Protein AF-A0A6I2FMB5-F1 (afdb_monomer_lite)

Secondary structure (DSSP, 8-state):
--------------------PPPPPPPPPPPSEEEETTS---SS--HHHHHHHHHHHHT-SS-EEHHHHHHHTT--S---EEEEE-TT--HHHHHHHHTPPTTEEEETPPPP--SSS--SEEEEEEEETTEEEEEEEEETTB--EEPPTT--B-TT-EEEEETTEEE--

Radius of gyration: 27.5 Å; chains: 1; bounding box: 62×71×81 Å

Structure (mmCIF, N/CA/C/O backbone):
data_AF-A0A6I2FMB5-F1
#
_entry.id   AF-A0A6I2FMB5-F1
#
loop_
_atom_site.group_PDB
_atom_site.id
_atom_site.type_symbol
_atom_site.label_atom_id
_atom_site.label_alt_id
_atom_site.label_comp_id
_atom_site.label_asym_id
_atom_site.label_entity_id
_atom_site.label_seq_id
_atom_site.pdbx_PDB_ins_code
_atom_site.Cartn_x
_atom_site.Cartn_y
_atom_site.Cartn_z
_atom_site.occupancy
_atom_site.B_iso_or_equiv
_atom_site.auth_seq_id
_atom_site.auth_comp_id
_atom_site.auth_asym_id
_atom_site.auth_atom_id
_atom_site.pdbx_PDB_model_num
ATOM 1 N N . MET A 1 1 ? -50.000 52.028 59.733 1.00 45.16 1 MET A N 1
ATOM 2 C CA . MET A 1 1 ? -49.261 52.696 58.639 1.00 45.16 1 MET A CA 1
ATOM 3 C C . MET A 1 1 ? -47.877 53.056 59.161 1.00 45.16 1 MET A C 1
ATOM 5 O O . MET A 1 1 ? -47.802 53.784 60.141 1.00 45.16 1 MET A O 1
ATOM 9 N N . LYS A 1 2 ? -46.806 52.476 58.605 1.00 34.81 2 LYS A N 1
ATOM 10 C CA . LYS A 1 2 ? -45.407 52.771 58.970 1.00 34.81 2 LYS A CA 1
ATOM 11 C C . LYS A 1 2 ? -44.601 53.045 57.688 1.00 34.81 2 LYS A C 1
ATOM 13 O O . LYS A 1 2 ? -44.862 52.363 56.698 1.00 34.81 2 LYS A O 1
ATOM 18 N N . PRO A 1 3 ? -43.708 54.052 57.689 1.00 41.69 3 PRO A N 1
ATOM 19 C CA . PRO A 1 3 ? -43.112 54.615 56.482 1.00 41.69 3 PRO A CA 1
ATOM 20 C C . PRO A 1 3 ? -41.902 53.824 55.971 1.00 41.69 3 PRO A C 1
ATOM 22 O O . PRO A 1 3 ? -41.209 53.149 56.730 1.00 41.69 3 PRO A O 1
ATOM 25 N N . ALA A 1 4 ? -41.690 53.944 54.661 1.00 43.22 4 ALA A N 1
ATOM 26 C CA . ALA A 1 4 ? -40.618 53.344 53.884 1.00 43.22 4 ALA A CA 1
ATOM 27 C C . ALA A 1 4 ? -39.272 54.053 54.102 1.00 43.22 4 ALA A C 1
ATOM 29 O O . ALA A 1 4 ? -39.209 55.281 54.137 1.00 43.22 4 ALA A O 1
ATOM 30 N N . THR A 1 5 ? -38.197 53.267 54.145 1.00 44.81 5 THR A N 1
ATOM 31 C CA . THR A 1 5 ? -36.813 53.749 54.083 1.00 44.81 5 THR A CA 1
ATOM 32 C C . THR A 1 5 ? -36.194 53.217 52.794 1.00 44.81 5 THR A C 1
ATOM 34 O O . THR A 1 5 ? -36.064 52.007 52.623 1.00 44.81 5 THR A O 1
ATOM 37 N N . ILE A 1 6 ? -35.849 54.117 51.871 1.00 49.00 6 ILE A N 1
ATOM 38 C CA . ILE A 1 6 ? -35.161 53.804 50.613 1.00 49.00 6 ILE A CA 1
ATOM 39 C C . ILE A 1 6 ? -33.655 53.890 50.872 1.00 49.00 6 ILE A C 1
ATOM 41 O O . ILE A 1 6 ? -33.157 54.943 51.263 1.00 49.00 6 ILE A O 1
ATOM 45 N N . VAL A 1 7 ? -32.933 52.792 50.643 1.00 46.22 7 VAL A N 1
ATOM 46 C CA . VAL A 1 7 ? -31.464 52.760 50.645 1.00 46.22 7 VAL A CA 1
ATOM 47 C C . VAL A 1 7 ? -30.991 52.725 49.195 1.00 46.22 7 VAL A C 1
ATOM 49 O O . VAL A 1 7 ? -31.262 51.774 48.466 1.00 46.22 7 VAL A O 1
ATOM 52 N N . VAL A 1 8 ? -30.298 53.784 48.775 1.00 48.97 8 VAL A N 1
ATOM 53 C CA . VAL A 1 8 ? -29.629 53.885 47.473 1.00 48.97 8 VAL A CA 1
ATOM 54 C C . VAL A 1 8 ? -28.292 53.149 47.572 1.00 48.97 8 VAL A C 1
ATOM 56 O O . VAL A 1 8 ? -27.368 53.616 48.233 1.00 48.97 8 VAL A O 1
ATOM 59 N N . GLY A 1 9 ? -28.203 51.973 46.948 1.00 41.69 9 GLY A N 1
ATOM 60 C CA . GLY A 1 9 ? -26.968 51.196 46.836 1.00 41.69 9 GLY A CA 1
ATOM 61 C C . GLY A 1 9 ? -26.188 51.576 45.579 1.00 41.69 9 GLY A C 1
ATOM 62 O O . GLY A 1 9 ? -26.676 51.395 44.466 1.00 41.69 9 GLY A O 1
ATOM 63 N N . ILE A 1 10 ? -24.977 52.101 45.762 1.00 50.38 10 ILE A N 1
ATOM 64 C CA . ILE A 1 10 ? -24.010 52.405 44.700 1.00 50.38 10 ILE A CA 1
ATOM 65 C C . ILE A 1 10 ? -23.503 51.085 44.097 1.00 50.38 10 ILE A C 1
ATOM 67 O O . ILE A 1 10 ? -22.912 50.265 44.799 1.00 50.38 10 ILE A O 1
ATOM 71 N N . LEU A 1 11 ? -23.731 50.883 42.796 1.00 44.06 11 LEU A N 1
ATOM 72 C CA . LEU A 1 11 ? -23.233 49.733 42.039 1.00 44.06 11 LEU A CA 1
ATOM 73 C C . LEU A 1 11 ? -21.785 49.996 41.594 1.00 44.06 11 LEU A C 1
ATOM 75 O O . LEU A 1 11 ? -21.533 50.821 40.719 1.00 44.06 11 LEU A O 1
ATOM 79 N N . ILE A 1 12 ? -20.831 49.290 42.200 1.00 52.62 12 ILE A N 1
ATOM 80 C CA . ILE A 1 12 ? -19.435 49.237 41.752 1.00 52.62 12 ILE A CA 1
ATOM 81 C C . ILE A 1 12 ? -19.339 48.107 40.722 1.00 52.62 12 ILE A C 1
ATOM 83 O O . ILE A 1 12 ? -19.560 46.946 41.059 1.00 52.62 12 ILE A O 1
ATOM 87 N N . VAL A 1 13 ? -19.036 48.439 39.465 1.00 52.31 13 VAL A N 1
ATOM 88 C CA . VAL A 1 13 ? -18.818 47.459 38.388 1.00 52.31 13 VAL A CA 1
ATOM 89 C C . VAL A 1 13 ? -17.355 47.000 38.436 1.00 52.31 13 VAL A C 1
ATOM 91 O O . VAL A 1 13 ? -16.470 47.820 38.187 1.00 52.31 13 VAL A O 1
ATOM 94 N N . PRO A 1 14 ? -17.049 45.726 38.744 1.00 53.34 14 PRO A N 1
ATOM 95 C CA . PRO A 1 14 ? -15.689 45.227 38.624 1.00 53.34 14 PRO A CA 1
ATOM 96 C C . PRO A 1 14 ? -15.342 45.047 37.141 1.00 53.34 14 PRO A C 1
ATOM 98 O O . PRO A 1 14 ? -16.016 44.325 36.406 1.00 53.34 14 PRO A O 1
ATOM 101 N N . LEU A 1 15 ? -14.266 45.708 36.709 1.00 50.62 15 LEU A N 1
ATOM 102 C CA . LEU A 1 15 ? -13.576 45.433 35.452 1.00 50.62 15 LEU A CA 1
ATOM 103 C C . LEU A 1 15 ? -13.091 43.978 35.482 1.00 50.62 15 LEU A C 1
ATOM 105 O O . LEU A 1 15 ? -12.083 43.660 36.111 1.00 50.62 15 LEU A O 1
ATOM 109 N N . LEU A 1 16 ? -13.824 43.084 34.819 1.00 53.47 16 LEU A N 1
ATOM 110 C CA . LEU A 1 16 ? -13.357 41.733 34.542 1.00 53.47 16 LEU A CA 1
ATOM 111 C C . LEU A 1 16 ? -12.171 41.843 33.579 1.00 53.47 16 LEU A C 1
ATOM 113 O O . LEU A 1 16 ? -12.339 42.067 32.381 1.00 53.47 16 LEU A O 1
ATOM 117 N N . ALA A 1 17 ? -10.964 41.708 34.128 1.00 52.97 17 ALA A N 1
ATOM 118 C CA . ALA A 1 17 ? -9.759 41.446 33.363 1.00 52.97 17 ALA A CA 1
ATOM 119 C C . ALA A 1 17 ? -9.993 40.171 32.539 1.00 52.97 17 ALA A C 1
ATOM 121 O O . ALA A 1 17 ? -10.032 39.061 33.071 1.00 52.97 17 ALA A O 1
ATOM 122 N N . GLY A 1 18 ? -10.217 40.343 31.237 1.00 43.38 18 GLY A N 1
ATOM 123 C CA . GLY A 1 18 ? -10.363 39.249 30.290 1.00 43.38 18 GLY A CA 1
ATOM 124 C C . GLY A 1 18 ? -9.030 38.534 30.121 1.00 43.38 18 GLY A C 1
ATOM 125 O O . GLY A 1 18 ? -8.252 38.864 29.229 1.00 43.38 18 GLY A O 1
ATOM 126 N N . CYS A 1 19 ? -8.760 37.545 30.971 1.00 55.69 19 CYS A N 1
ATOM 127 C CA . CYS A 1 19 ? -7.780 36.515 30.666 1.00 55.69 19 CYS A CA 1
ATOM 128 C C . CYS A 1 19 ? -8.262 35.803 29.401 1.00 55.69 19 CYS A C 1
ATOM 130 O O . CYS A 1 19 ? -9.198 35.006 29.450 1.00 55.69 19 CYS A O 1
ATOM 132 N N . ALA A 1 20 ? -7.644 36.116 28.262 1.00 56.56 20 ALA A N 1
ATOM 133 C CA . ALA A 1 20 ? -7.806 35.350 27.040 1.00 56.56 20 ALA A CA 1
ATOM 134 C C . ALA A 1 20 ? -7.376 33.907 27.337 1.00 56.56 20 ALA A C 1
ATOM 136 O O . ALA A 1 20 ? -6.185 33.597 27.424 1.00 56.56 20 ALA A O 1
ATOM 137 N N . ALA A 1 21 ? -8.358 33.037 27.573 1.00 58.28 21 ALA A N 1
ATOM 138 C CA . ALA A 1 21 ? -8.130 31.614 27.711 1.00 58.28 21 ALA A CA 1
ATOM 139 C C . ALA A 1 21 ? -7.447 31.144 26.426 1.00 58.28 21 ALA A C 1
ATOM 141 O O . ALA A 1 21 ? -7.980 31.313 25.327 1.00 58.28 21 ALA A O 1
ATOM 142 N N . LYS A 1 22 ? -6.236 30.595 26.560 1.00 60.22 22 LYS A N 1
ATOM 143 C CA . LYS A 1 22 ? -5.572 29.927 25.441 1.00 60.22 22 LYS A CA 1
ATOM 144 C C . LYS A 1 22 ? -6.549 28.872 24.909 1.00 60.22 22 LYS A C 1
ATOM 146 O O . LYS A 1 22 ? -7.112 28.147 25.734 1.00 60.22 22 LYS A O 1
ATOM 151 N N . PRO A 1 23 ? -6.773 28.787 23.587 1.00 58.88 23 PRO A N 1
ATOM 152 C CA . PRO A 1 23 ? -7.668 27.784 23.036 1.00 58.88 23 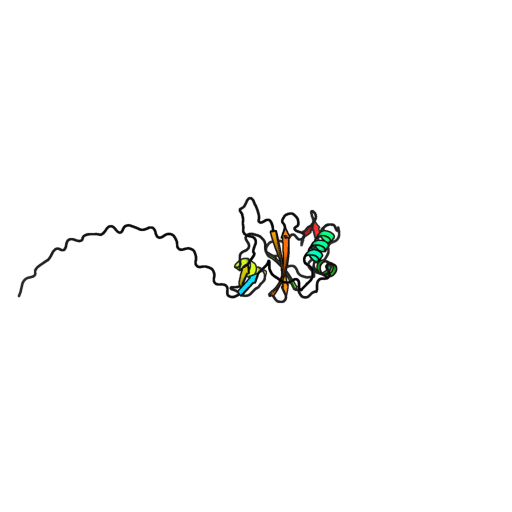PRO A CA 1
ATOM 153 C C . PRO A 1 23 ? -7.226 26.412 23.545 1.00 58.88 23 PRO A C 1
ATOM 155 O O . PRO A 1 23 ? -6.046 26.055 23.457 1.00 58.88 23 PRO A O 1
ATOM 158 N N . ALA A 1 24 ? -8.166 25.689 24.155 1.00 59.62 24 ALA A N 1
ATOM 159 C CA . ALA A 1 24 ? -7.922 24.337 24.622 1.00 59.62 24 ALA A CA 1
ATOM 160 C C . ALA A 1 24 ? -7.414 23.511 23.436 1.00 59.62 24 ALA A C 1
ATOM 162 O O . ALA A 1 24 ? -7.985 23.570 22.343 1.00 59.62 24 ALA A O 1
ATOM 163 N N . LYS A 1 25 ? -6.322 22.763 23.640 1.00 52.69 25 LYS A N 1
ATOM 164 C CA . LYS A 1 25 ? -5.887 21.781 22.644 1.00 52.69 25 LYS A CA 1
ATOM 165 C C . LYS A 1 25 ? -7.078 20.861 22.350 1.00 52.69 25 LYS A C 1
ATOM 167 O O . LYS A 1 25 ? -7.719 20.428 23.311 1.00 52.69 25 LYS A O 1
ATOM 172 N N . PRO A 1 26 ? -7.375 20.568 21.071 1.00 58.25 26 PRO A N 1
ATOM 173 C CA . PRO A 1 26 ? -8.401 19.596 20.728 1.00 58.25 26 PRO A CA 1
ATOM 174 C C . PRO A 1 26 ? -8.160 18.313 21.521 1.00 58.25 26 PRO A C 1
ATOM 176 O O . PRO A 1 26 ? -7.014 17.862 21.624 1.00 58.25 26 PRO A O 1
ATOM 179 N N . ALA A 1 27 ? -9.218 17.765 22.119 1.00 60.53 27 ALA A N 1
ATOM 180 C CA . ALA A 1 27 ? -9.129 16.490 22.814 1.00 60.53 27 ALA A CA 1
ATOM 181 C C . ALA A 1 27 ? -8.534 15.443 21.860 1.00 60.53 27 ALA A C 1
ATOM 183 O O . ALA A 1 27 ? -8.905 15.384 20.686 1.00 60.53 27 ALA A O 1
ATOM 184 N N . ALA A 1 28 ? -7.580 14.652 22.355 1.00 64.94 28 ALA A N 1
ATOM 185 C CA . ALA A 1 28 ? -6.992 13.576 21.572 1.00 64.94 28 ALA A CA 1
ATOM 186 C C . ALA A 1 28 ? -8.106 12.622 21.115 1.00 64.94 28 ALA A C 1
ATOM 188 O O . ALA A 1 28 ? -8.945 12.220 21.924 1.00 64.94 28 ALA A O 1
ATOM 189 N N . LYS A 1 29 ? -8.123 12.278 19.822 1.00 72.75 29 LYS A N 1
ATOM 190 C CA . LYS A 1 29 ? -9.083 11.319 19.265 1.00 72.75 29 LYS A CA 1
ATOM 191 C C . LYS A 1 29 ? -8.942 9.994 20.017 1.00 72.75 29 LYS A C 1
ATOM 193 O O . LYS A 1 29 ? -7.849 9.435 20.082 1.00 72.75 29 LYS A O 1
ATOM 198 N N . THR A 1 30 ? -10.033 9.511 20.603 1.00 84.19 30 THR A N 1
ATOM 199 C CA . THR A 1 30 ? -10.064 8.192 21.241 1.00 84.19 30 THR A CA 1
ATOM 200 C C . THR A 1 30 ? -10.254 7.132 20.163 1.00 84.19 30 THR A C 1
ATOM 202 O O . THR A 1 30 ? -11.261 7.136 19.458 1.00 84.19 30 THR A O 1
ATOM 205 N N . CYS A 1 31 ? -9.268 6.252 20.028 1.00 91.06 31 CYS A N 1
ATOM 206 C CA . CYS A 1 31 ? -9.274 5.147 19.078 1.00 91.06 31 CYS A CA 1
ATOM 207 C C . CYS A 1 31 ? -9.976 3.936 19.703 1.00 91.06 31 CYS A C 1
ATOM 209 O O . CYS A 1 31 ? -9.693 3.596 20.851 1.00 91.06 31 CYS A O 1
ATOM 211 N N . GLN A 1 32 ? -10.879 3.290 18.965 1.00 91.69 32 GLN A N 1
ATOM 212 C CA . GLN A 1 32 ? -11.466 2.005 19.374 1.00 91.69 32 GLN A CA 1
ATOM 213 C C . GLN A 1 32 ? -10.519 0.838 19.064 1.00 91.69 32 GLN A C 1
ATOM 215 O O . GLN A 1 32 ? -10.504 -0.161 19.778 1.00 91.69 32 GLN A O 1
ATOM 220 N N . SER A 1 33 ? -9.711 0.995 18.018 1.00 92.44 33 SER A N 1
ATOM 221 C CA . SER A 1 33 ? -8.673 0.068 17.573 1.00 92.44 33 SER A CA 1
ATOM 222 C C . SER A 1 33 ? -7.535 0.848 16.909 1.00 92.44 33 SER A C 1
ATOM 224 O O . SER A 1 33 ? -7.703 2.009 16.517 1.00 92.44 33 SER A O 1
ATOM 226 N N . GLU A 1 34 ? -6.369 0.218 16.780 1.00 93.88 34 GLU A N 1
ATOM 227 C CA . GLU A 1 34 ? -5.200 0.812 16.132 1.00 93.88 34 GLU A CA 1
ATOM 228 C C . GLU A 1 34 ? -4.588 -0.149 15.108 1.00 93.88 34 GLU A C 1
ATOM 230 O O . GLU A 1 34 ? -4.519 -1.350 15.349 1.00 93.88 34 GLU A O 1
ATOM 235 N N . ILE A 1 35 ? -4.126 0.403 13.987 1.00 93.25 35 ILE A N 1
ATOM 236 C CA . ILE A 1 35 ? -3.338 -0.277 12.951 1.00 93.25 35 ILE A CA 1
ATOM 237 C C . ILE A 1 35 ? -1.966 0.397 12.901 1.00 93.25 35 ILE A C 1
ATOM 239 O O . ILE A 1 35 ? -1.902 1.626 12.821 1.00 93.25 35 ILE A O 1
ATOM 243 N N . HIS A 1 36 ? -0.873 -0.371 12.929 1.00 92.50 36 HIS A N 1
ATOM 244 C CA . HIS A 1 36 ? 0.496 0.160 12.983 1.00 92.50 36 HIS A CA 1
ATOM 245 C C . HIS A 1 36 ? 1.282 -0.174 11.708 1.00 92.50 36 HIS A C 1
ATOM 247 O O . HIS A 1 36 ? 1.894 -1.226 11.594 1.00 92.50 36 HIS A O 1
ATOM 253 N N . LEU A 1 37 ? 1.354 0.762 10.757 1.00 90.88 37 LEU A N 1
ATOM 254 C CA . LEU A 1 37 ? 1.912 0.517 9.411 1.00 90.88 37 LEU A CA 1
ATOM 255 C C . LEU A 1 37 ? 3.418 0.201 9.353 1.00 90.88 37 LEU A C 1
ATOM 257 O O . LEU A 1 37 ? 3.923 -0.230 8.326 1.00 90.88 37 LEU A O 1
ATOM 261 N N . SER A 1 38 ? 4.181 0.449 10.415 1.00 75.75 38 SER A N 1
ATOM 262 C CA . SER A 1 38 ? 5.640 0.259 10.405 1.00 75.75 38 SER A CA 1
ATOM 263 C C . SER A 1 38 ? 6.118 -0.926 11.243 1.00 75.75 38 SER A C 1
ATOM 265 O O . SER A 1 38 ? 7.320 -1.030 11.482 1.00 75.75 38 SER A O 1
ATOM 267 N N . GLN A 1 39 ? 5.207 -1.752 11.765 1.00 67.31 39 GLN A N 1
ATOM 268 C CA . GLN A 1 39 ? 5.534 -2.778 12.765 1.00 67.31 39 GLN A CA 1
ATOM 269 C C . GLN A 1 39 ? 5.016 -4.181 12.436 1.00 67.31 39 GLN A C 1
ATOM 271 O O . GLN A 1 39 ? 5.242 -5.095 13.227 1.00 67.31 39 GLN A O 1
ATOM 276 N N . GLU A 1 40 ? 4.348 -4.367 11.300 1.00 66.81 40 GLU A N 1
ATOM 277 C CA . GLU A 1 40 ? 3.683 -5.638 11.025 1.00 66.81 40 GLU A CA 1
ATOM 278 C C . GLU A 1 40 ? 4.662 -6.723 10.537 1.00 66.81 40 GLU A C 1
ATOM 280 O O . GLU A 1 40 ? 5.639 -6.418 9.841 1.00 66.81 40 GLU A O 1
ATOM 285 N N . PRO A 1 41 ? 4.412 -7.996 10.894 1.00 84.44 41 PRO A N 1
ATOM 286 C CA . PRO A 1 41 ? 5.092 -9.140 10.298 1.00 84.44 41 PRO A CA 1
ATOM 287 C C . PRO A 1 41 ? 4.899 -9.178 8.771 1.00 84.44 41 PRO A C 1
ATOM 289 O O . PRO A 1 41 ? 4.065 -8.469 8.210 1.00 84.44 41 PRO A O 1
ATOM 292 N N . GLU A 1 42 ? 5.656 -10.047 8.097 1.00 95.25 42 GLU A N 1
ATOM 293 C CA . GLU A 1 42 ? 5.550 -10.283 6.650 1.00 95.25 42 GLU A CA 1
ATOM 294 C C . GLU A 1 42 ? 4.827 -11.615 6.333 1.00 95.25 42 GLU A C 1
ATOM 296 O O . GLU A 1 42 ? 5.456 -12.529 5.794 1.00 95.25 42 GLU A O 1
ATOM 301 N N . PRO A 1 43 ? 3.545 -11.804 6.721 1.00 96.19 43 PRO A N 1
ATOM 302 C CA . PRO A 1 43 ? 2.850 -13.085 6.576 1.00 96.19 43 PRO A CA 1
ATOM 303 C C . PRO A 1 43 ? 2.507 -13.436 5.125 1.00 96.19 43 PRO A C 1
ATOM 305 O O . PRO A 1 43 ? 2.373 -14.619 4.822 1.00 96.19 43 PRO A O 1
ATOM 308 N N . LEU A 1 44 ? 2.364 -12.442 4.242 1.00 97.69 44 LEU A N 1
ATOM 309 C CA . LEU A 1 44 ? 2.115 -12.690 2.824 1.00 97.69 44 LEU A CA 1
ATOM 310 C C . LEU A 1 44 ? 3.408 -13.091 2.125 1.00 97.69 44 LEU A C 1
ATOM 312 O O . LEU A 1 44 ? 3.397 -13.958 1.268 1.00 97.69 44 LEU A O 1
ATOM 316 N N . GLY A 1 45 ? 4.534 -12.502 2.513 1.00 97.81 45 GLY A N 1
ATOM 317 C CA . GLY A 1 45 ? 5.840 -12.770 1.928 1.00 97.81 45 GLY A CA 1
ATOM 318 C C . GLY A 1 45 ? 6.751 -11.556 2.043 1.00 97.81 45 GLY A C 1
ATOM 319 O O . GLY A 1 45 ? 6.359 -10.503 2.546 1.00 97.81 45 GLY A O 1
ATOM 320 N N . SER A 1 46 ? 7.990 -11.676 1.567 1.00 97.31 46 SER A N 1
ATOM 321 C CA . SER A 1 46 ? 8.975 -10.608 1.759 1.00 97.31 46 SER A CA 1
ATOM 322 C C . SER A 1 46 ? 8.588 -9.324 1.024 1.00 97.31 46 SER A C 1
ATOM 324 O O . SER A 1 46 ? 8.441 -9.324 -0.201 1.00 97.31 46 SER A O 1
ATOM 326 N N . SER A 1 47 ? 8.532 -8.198 1.740 1.00 95.75 47 SER A N 1
ATOM 327 C CA . SER A 1 47 ? 8.296 -6.877 1.141 1.00 95.75 47 SER A CA 1
ATOM 328 C C . SER A 1 47 ? 9.394 -6.511 0.145 1.00 95.75 47 SER A C 1
ATOM 330 O O . SER A 1 47 ? 9.135 -5.889 -0.879 1.00 95.75 47 SER A O 1
ATOM 332 N N . LYS A 1 48 ? 10.636 -6.941 0.409 1.00 95.38 48 LYS A N 1
ATOM 333 C CA . LYS A 1 48 ? 11.767 -6.730 -0.501 1.00 95.38 48 LYS A CA 1
ATOM 334 C C . LYS A 1 48 ? 11.586 -7.488 -1.818 1.00 95.38 48 LYS A C 1
ATOM 336 O O . LYS A 1 48 ? 11.908 -6.940 -2.873 1.00 95.38 48 LYS A O 1
ATOM 341 N N . ALA A 1 49 ? 11.100 -8.729 -1.755 1.00 97.31 49 ALA A N 1
ATOM 342 C CA . ALA A 1 49 ? 10.818 -9.518 -2.951 1.00 97.31 49 ALA A CA 1
ATOM 343 C C . ALA A 1 49 ? 9.708 -8.858 -3.776 1.00 97.31 49 ALA A C 1
ATOM 345 O O . ALA A 1 49 ? 9.897 -8.644 -4.969 1.00 97.31 49 ALA A O 1
ATOM 346 N N . LEU A 1 50 ? 8.628 -8.406 -3.127 1.00 97.38 50 LEU A N 1
ATOM 347 C CA . LEU A 1 50 ? 7.553 -7.687 -3.812 1.00 97.38 50 LEU A CA 1
ATOM 348 C C . LEU A 1 50 ? 8.054 -6.424 -4.516 1.00 97.38 50 LEU A C 1
ATOM 350 O O . LEU A 1 50 ? 7.787 -6.238 -5.698 1.00 97.38 50 LEU A O 1
ATOM 354 N N . THR A 1 51 ? 8.809 -5.568 -3.822 1.00 95.25 51 THR A N 1
ATOM 355 C CA . THR A 1 51 ? 9.378 -4.355 -4.431 1.00 95.25 51 THR A CA 1
ATOM 356 C C . THR A 1 51 ? 10.246 -4.695 -5.643 1.00 95.25 51 THR A C 1
ATOM 358 O O . THR A 1 51 ? 10.155 -4.026 -6.668 1.00 95.25 51 THR A O 1
ATOM 361 N N . THR A 1 52 ? 11.038 -5.769 -5.562 1.00 95.50 52 THR A N 1
ATOM 362 C CA . THR A 1 52 ? 11.895 -6.224 -6.670 1.00 95.50 52 THR A CA 1
ATOM 363 C C . THR A 1 52 ? 11.075 -6.640 -7.894 1.00 95.50 52 THR A C 1
ATOM 365 O O . THR A 1 52 ? 11.426 -6.281 -9.022 1.00 95.50 52 THR A O 1
ATOM 368 N N . GLU A 1 53 ? 9.976 -7.364 -7.691 1.00 96.75 53 GLU A N 1
ATOM 369 C CA . GLU A 1 53 ? 9.107 -7.800 -8.787 1.00 96.75 53 GLU A CA 1
ATOM 370 C C . GLU A 1 53 ? 8.278 -6.653 -9.367 1.00 96.75 53 GLU A C 1
ATOM 372 O O . GLU A 1 53 ? 8.169 -6.539 -10.586 1.00 96.75 53 GLU A O 1
ATOM 377 N N . LEU A 1 54 ? 7.789 -5.725 -8.537 1.00 95.31 54 LEU A N 1
ATOM 378 C CA . LEU A 1 54 ? 7.117 -4.512 -9.015 1.00 95.31 54 LEU A CA 1
ATOM 379 C C . LEU A 1 54 ? 8.048 -3.646 -9.876 1.00 95.31 54 LEU A C 1
ATOM 381 O O . LEU A 1 54 ? 7.653 -3.182 -10.945 1.00 95.31 54 LEU A O 1
ATOM 385 N N . GLU A 1 55 ? 9.300 -3.453 -9.453 1.00 93.25 55 GLU A N 1
ATOM 386 C CA . GLU A 1 55 ? 10.310 -2.750 -10.252 1.00 93.25 55 GLU A CA 1
ATOM 387 C C . GLU A 1 55 ? 10.630 -3.493 -11.559 1.00 93.25 55 GLU A C 1
ATOM 389 O O . GLU A 1 55 ? 10.856 -2.872 -12.599 1.00 93.25 55 GLU A O 1
ATOM 394 N N . THR A 1 56 ? 10.667 -4.827 -11.524 1.00 93.25 56 THR A N 1
ATOM 395 C CA . THR A 1 56 ? 10.910 -5.658 -12.711 1.00 93.25 56 THR A CA 1
ATOM 396 C C . THR A 1 56 ? 9.766 -5.543 -13.708 1.00 93.25 56 THR A C 1
ATOM 398 O O . THR A 1 56 ? 10.012 -5.267 -14.884 1.00 93.25 56 THR A O 1
ATOM 401 N N . ALA A 1 57 ? 8.528 -5.649 -13.236 1.00 93.31 57 ALA A N 1
ATOM 402 C CA . ALA A 1 57 ? 7.327 -5.419 -14.023 1.00 93.31 57 ALA A CA 1
ATOM 403 C C . ALA A 1 57 ? 7.272 -3.993 -14.598 1.00 93.31 57 ALA A C 1
ATOM 405 O O . ALA A 1 57 ? 6.968 -3.822 -15.777 1.00 93.31 57 ALA A O 1
ATOM 406 N N . GLY A 1 58 ? 7.654 -2.973 -13.821 1.00 91.19 58 GLY A N 1
ATOM 407 C CA . GLY A 1 58 ? 7.719 -1.577 -14.276 1.00 91.19 58 GLY A CA 1
ATOM 408 C C . GLY A 1 58 ? 8.743 -1.309 -15.390 1.00 91.19 58 GLY A C 1
ATOM 409 O O . GLY A 1 58 ? 8.616 -0.324 -16.118 1.00 91.19 58 GLY A O 1
ATOM 410 N N . ARG A 1 59 ? 9.743 -2.189 -15.563 1.00 90.25 59 ARG A N 1
ATOM 411 C CA . ARG A 1 59 ? 10.685 -2.183 -16.705 1.00 90.25 59 ARG A CA 1
ATOM 412 C C . ARG A 1 59 ? 10.175 -2.973 -17.916 1.00 90.25 59 ARG A C 1
ATOM 414 O O . ARG A 1 59 ? 10.787 -2.920 -18.984 1.00 90.25 59 ARG A O 1
ATOM 421 N N . GLY A 1 60 ? 9.098 -3.736 -17.747 1.00 86.75 60 GLY A N 1
ATOM 422 C CA . GLY A 1 60 ? 8.436 -4.474 -18.811 1.00 86.75 60 GLY A CA 1
ATOM 423 C C . GLY A 1 60 ? 7.695 -3.560 -19.789 1.00 86.75 60 GLY A C 1
ATOM 424 O O . GLY A 1 60 ? 7.564 -2.358 -19.586 1.00 86.75 60 GLY A O 1
ATOM 425 N N . HIS A 1 61 ? 7.203 -4.151 -20.878 1.00 83.31 61 HIS A N 1
ATOM 426 C CA . HIS A 1 61 ? 6.406 -3.445 -21.895 1.00 83.31 61 HIS A CA 1
ATOM 427 C C . HIS A 1 61 ? 4.979 -3.987 -22.012 1.00 83.31 61 HIS A C 1
ATOM 429 O O . HIS A 1 61 ? 4.192 -3.461 -22.794 1.00 83.31 61 HIS A O 1
ATOM 435 N N . GLN A 1 62 ? 4.665 -5.070 -21.301 1.00 89.81 62 GLN A N 1
ATOM 436 C CA . GLN A 1 62 ? 3.347 -5.690 -21.319 1.00 89.81 62 GLN A CA 1
ATOM 437 C C . GLN A 1 62 ? 2.624 -5.383 -20.006 1.00 89.81 62 GLN A C 1
ATOM 439 O O . GLN A 1 62 ? 3.285 -5.350 -18.965 1.00 89.81 62 GLN A O 1
ATOM 444 N N . PRO A 1 63 ? 1.301 -5.162 -20.047 1.00 93.25 63 PRO A N 1
ATOM 445 C CA . PRO A 1 63 ? 0.493 -5.105 -18.839 1.00 93.25 63 PRO A CA 1
ATOM 446 C C . PRO A 1 63 ? 0.649 -6.399 -18.029 1.00 93.25 63 PRO A C 1
ATOM 448 O O . PRO A 1 63 ? 0.683 -7.482 -18.614 1.00 93.25 63 PRO A O 1
ATOM 451 N N . VAL A 1 64 ? 0.705 -6.290 -16.704 1.00 96.06 64 VAL A N 1
ATOM 452 C CA . VAL A 1 64 ? 0.756 -7.434 -15.779 1.00 96.06 64 VAL A CA 1
ATOM 453 C C . VAL A 1 64 ? -0.274 -7.246 -14.675 1.00 96.06 64 VAL A C 1
ATOM 455 O O . VAL A 1 64 ? -0.509 -6.119 -14.249 1.00 96.06 64 VAL A O 1
ATOM 458 N N . SER A 1 65 ? -0.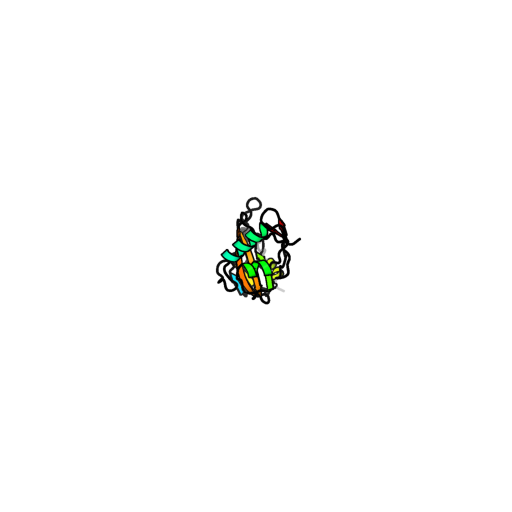922 -8.307 -14.215 1.00 97.12 65 SER A N 1
ATOM 459 C CA . SER A 1 65 ? -1.833 -8.197 -13.073 1.00 97.12 65 SER A CA 1
ATOM 460 C C . SER A 1 65 ? -1.063 -8.059 -11.753 1.00 97.12 65 SER A C 1
ATOM 462 O O . SER A 1 65 ? 0.048 -8.570 -11.607 1.00 97.12 65 SER A O 1
ATOM 464 N N . LEU A 1 66 ? -1.641 -7.376 -10.761 1.00 97.56 66 LEU A N 1
ATOM 465 C CA . LEU A 1 66 ? -1.029 -7.268 -9.431 1.00 97.56 66 LEU A CA 1
ATOM 466 C C . LEU A 1 66 ? -0.823 -8.655 -8.797 1.00 97.56 66 LEU A C 1
ATOM 468 O O . LEU A 1 66 ? 0.215 -8.882 -8.180 1.00 97.56 66 LEU A O 1
ATOM 472 N N . GLY A 1 67 ? -1.763 -9.582 -9.011 1.00 98.00 67 GLY A N 1
ATOM 473 C CA . GLY A 1 67 ? -1.677 -10.970 -8.557 1.00 98.00 67 GLY A CA 1
ATOM 474 C C . GLY A 1 67 ? -0.491 -11.725 -9.165 1.00 98.00 67 GLY A C 1
ATOM 475 O O . GLY A 1 67 ? 0.240 -12.404 -8.447 1.00 98.00 67 GLY A O 1
ATOM 476 N N . GLU A 1 68 ? -0.225 -11.556 -10.467 1.00 98.06 68 GLU A N 1
ATOM 477 C CA . GLU A 1 68 ? 0.972 -12.129 -11.107 1.00 98.06 68 GLU A CA 1
ATOM 478 C C . GLU A 1 68 ? 2.263 -11.586 -10.484 1.00 98.06 68 GLU A C 1
ATOM 480 O O . GLU A 1 68 ? 3.203 -12.350 -10.261 1.00 98.06 68 GLU A O 1
ATOM 485 N N . VAL A 1 69 ? 2.310 -10.289 -10.156 1.00 97.75 69 VAL A N 1
ATOM 486 C CA . VAL A 1 69 ? 3.488 -9.685 -9.517 1.00 97.75 69 VAL A CA 1
ATOM 487 C C . VAL A 1 69 ? 3.685 -10.201 -8.091 1.00 97.75 69 VAL A C 1
ATOM 489 O O . VAL A 1 69 ? 4.805 -10.555 -7.718 1.00 97.75 69 VAL A O 1
ATOM 492 N N . THR A 1 70 ? 2.622 -10.283 -7.284 1.00 98.31 70 THR A N 1
ATOM 493 C CA . THR A 1 70 ? 2.720 -10.833 -5.923 1.00 98.31 70 THR A CA 1
ATOM 494 C C . THR A 1 70 ? 3.108 -12.310 -5.951 1.00 98.31 70 THR A C 1
ATOM 496 O O . THR A 1 70 ? 3.974 -12.731 -5.186 1.00 98.31 70 THR A O 1
ATOM 499 N N . HIS A 1 71 ? 2.558 -13.090 -6.884 1.00 98.38 71 HIS A N 1
ATOM 500 C CA . HIS A 1 71 ? 2.908 -14.499 -7.042 1.00 98.38 71 HIS A CA 1
ATOM 501 C C . HIS A 1 71 ? 4.379 -14.685 -7.441 1.00 98.38 71 HIS A C 1
ATOM 503 O O . HIS A 1 71 ? 5.082 -15.509 -6.855 1.00 98.38 71 HIS A O 1
ATOM 509 N N . ALA A 1 72 ? 4.882 -13.877 -8.383 1.00 98.25 72 ALA A N 1
ATOM 510 C CA . ALA A 1 72 ? 6.297 -13.873 -8.758 1.00 98.25 72 ALA A CA 1
ATOM 511 C C . ALA A 1 72 ? 7.212 -13.532 -7.568 1.00 98.25 72 ALA A C 1
ATOM 513 O O . ALA A 1 72 ? 8.302 -14.090 -7.441 1.00 98.25 72 ALA A O 1
ATOM 514 N N . ALA A 1 73 ? 6.742 -12.682 -6.648 1.00 98.19 73 ALA A N 1
ATOM 515 C CA . ALA A 1 73 ? 7.454 -12.339 -5.418 1.00 98.19 73 ALA A CA 1
ATOM 516 C C . ALA A 1 73 ? 7.420 -13.453 -4.353 1.00 98.19 73 ALA A C 1
ATOM 518 O O . ALA A 1 73 ? 7.980 -13.282 -3.265 1.00 98.19 73 ALA A O 1
ATOM 519 N N . GLY A 1 74 ? 6.760 -14.579 -4.642 1.00 98.31 74 GLY A N 1
ATOM 520 C CA . GLY A 1 74 ? 6.559 -15.687 -3.715 1.00 98.31 74 GLY A CA 1
ATOM 521 C C . GLY A 1 74 ? 5.572 -15.366 -2.597 1.00 98.31 74 GLY A C 1
ATOM 522 O O . GLY A 1 74 ? 5.662 -15.978 -1.532 1.00 98.31 74 GLY A O 1
ATOM 523 N N . TRP A 1 75 ? 4.683 -14.387 -2.799 1.00 98.31 75 TRP A N 1
ATOM 524 C CA . TRP A 1 75 ? 3.660 -14.061 -1.813 1.00 98.31 75 TRP A CA 1
ATOM 525 C C . TRP A 1 75 ? 2.521 -15.084 -1.820 1.00 98.31 75 TRP A C 1
ATOM 527 O O . TRP A 1 75 ? 2.191 -15.650 -2.862 1.00 98.31 75 TRP A O 1
ATOM 537 N N . SER A 1 76 ? 1.903 -15.299 -0.657 1.00 98.19 76 SER A N 1
ATOM 538 C CA . SER A 1 76 ? 0.621 -15.987 -0.564 1.00 98.19 76 SER A CA 1
ATOM 539 C C . SER A 1 76 ? -0.505 -15.121 -1.131 1.00 98.19 76 SER A C 1
ATOM 541 O O . SER A 1 76 ? -0.444 -13.888 -1.127 1.00 98.19 76 SER A O 1
ATOM 543 N N . ASP A 1 77 ? -1.579 -15.783 -1.555 1.00 97.19 77 ASP A N 1
ATOM 544 C CA . ASP A 1 77 ? -2.784 -15.128 -2.069 1.00 97.19 77 ASP A CA 1
ATOM 545 C C . ASP A 1 77 ? -3.770 -14.737 -0.947 1.00 97.19 77 ASP A C 1
ATOM 547 O O . ASP A 1 77 ? -4.933 -14.425 -1.206 1.00 97.19 77 ASP A O 1
ATOM 551 N N . ASP A 1 78 ? -3.325 -14.726 0.318 1.00 97.62 78 ASP A N 1
ATOM 552 C CA . ASP A 1 78 ? -4.149 -14.423 1.502 1.00 97.62 78 ASP A CA 1
ATOM 553 C C . ASP A 1 78 ? -4.399 -12.914 1.693 1.00 97.62 78 ASP A C 1
ATOM 555 O O . ASP A 1 78 ? -4.365 -12.370 2.796 1.00 97.62 78 ASP A O 1
ATOM 559 N N . TRP A 1 79 ? -4.694 -12.226 0.596 1.00 98.12 79 TRP A N 1
ATOM 560 C CA . TRP A 1 79 ? -5.108 -10.829 0.525 1.00 98.12 79 TRP A CA 1
ATOM 561 C C . TRP A 1 79 ? -6.154 -10.674 -0.589 1.00 98.12 79 TRP A C 1
ATOM 563 O O . TRP A 1 79 ? -6.269 -11.525 -1.466 1.00 98.12 79 TRP A O 1
ATOM 573 N N . ASP A 1 80 ? -6.960 -9.619 -0.550 1.00 98.12 80 ASP A N 1
ATOM 574 C CA . ASP A 1 80 ? -7.982 -9.328 -1.568 1.00 98.12 80 ASP A CA 1
ATOM 575 C C . ASP A 1 80 ? -7.944 -7.886 -2.083 1.00 98.12 80 ASP A C 1
ATOM 577 O O . ASP A 1 80 ? -8.406 -7.607 -3.189 1.00 98.12 80 ASP A O 1
ATOM 581 N N . THR A 1 81 ? -7.377 -6.972 -1.296 1.00 98.25 81 THR A N 1
ATOM 582 C CA . THR A 1 81 ? -7.350 -5.546 -1.601 1.00 98.25 81 THR A CA 1
ATOM 583 C C . THR A 1 81 ? -5.977 -4.974 -1.274 1.00 98.25 81 THR A C 1
ATOM 585 O O . THR A 1 81 ? -5.460 -5.183 -0.181 1.00 98.25 81 THR A O 1
ATOM 588 N N . MET A 1 82 ? -5.426 -4.166 -2.174 1.00 97.94 82 MET A N 1
ATOM 589 C CA . MET A 1 82 ? -4.311 -3.265 -1.906 1.00 97.94 82 MET A CA 1
ATOM 590 C C . MET A 1 82 ? -4.788 -1.812 -1.998 1.00 97.94 82 MET A C 1
ATOM 592 O O . MET A 1 82 ? -5.453 -1.425 -2.962 1.00 97.94 82 MET A O 1
ATOM 596 N N . ILE A 1 83 ? -4.431 -0.997 -1.007 1.00 97.25 83 ILE A N 1
ATOM 597 C CA . ILE A 1 83 ? -4.651 0.457 -0.999 1.00 97.25 83 ILE A CA 1
ATOM 598 C C . ILE A 1 83 ? -3.337 1.190 -0.734 1.00 97.25 83 ILE A C 1
ATOM 600 O O . ILE A 1 83 ? -2.345 0.590 -0.322 1.00 97.25 83 ILE A O 1
ATOM 604 N N . GLU A 1 84 ? -3.338 2.505 -0.913 1.00 95.50 84 GLU A N 1
ATOM 605 C CA . GLU A 1 84 ? -2.208 3.358 -0.560 1.00 95.50 84 GLU A CA 1
ATOM 606 C C . GLU A 1 84 ? -2.468 4.129 0.743 1.00 95.50 84 GLU A C 1
ATOM 608 O O . GLU A 1 84 ? -3.528 4.727 0.936 1.00 95.50 84 GLU A O 1
ATOM 613 N N . ALA A 1 85 ? -1.463 4.155 1.617 1.00 94.38 85 ALA A N 1
ATOM 614 C CA . ALA A 1 85 ? -1.366 5.060 2.753 1.00 94.38 85 ALA A CA 1
ATOM 615 C C . ALA A 1 85 ? -0.260 6.094 2.482 1.00 94.38 85 ALA A C 1
ATOM 617 O O . ALA A 1 85 ? 0.917 5.860 2.775 1.00 94.38 85 ALA A O 1
ATOM 618 N N . ALA A 1 86 ? -0.647 7.227 1.897 1.00 90.50 86 ALA A N 1
ATOM 619 C CA . ALA A 1 86 ? 0.246 8.322 1.533 1.00 90.50 86 ALA A CA 1
ATOM 620 C C . ALA A 1 86 ? 0.116 9.516 2.492 1.00 90.50 86 ALA A C 1
ATOM 622 O O . ALA A 1 86 ? -0.642 9.502 3.468 1.00 90.50 86 ALA A O 1
ATOM 623 N N . GLU A 1 87 ? 0.881 10.570 2.212 1.00 86.69 87 GLU A N 1
ATOM 624 C CA . GLU A 1 87 ? 0.783 11.818 2.956 1.00 86.69 87 GLU A CA 1
ATOM 625 C C . GLU A 1 87 ? -0.615 12.442 2.901 1.00 86.69 87 GLU A C 1
ATOM 627 O O . GLU A 1 87 ? -1.389 12.248 1.965 1.00 86.69 87 GLU A O 1
ATOM 632 N N . ALA A 1 88 ? -0.921 13.246 3.920 1.00 83.31 88 ALA A N 1
ATOM 633 C CA . ALA A 1 88 ? -2.189 13.960 4.075 1.00 83.31 88 ALA A CA 1
ATOM 634 C C . ALA A 1 88 ? -3.443 13.074 4.220 1.00 83.31 88 ALA A C 1
ATOM 636 O O . ALA A 1 88 ? -4.523 13.615 4.475 1.00 83.31 88 ALA A O 1
ATOM 637 N N . TYR A 1 89 ? -3.324 11.746 4.138 1.00 90.88 89 TYR A N 1
ATOM 638 C CA . TYR A 1 89 ? -4.409 10.840 4.502 1.00 90.88 89 TYR A CA 1
ATOM 639 C C . TYR A 1 89 ? -4.550 10.824 6.023 1.00 90.88 89 TYR A C 1
ATOM 641 O O . TYR A 1 89 ? -3.568 10.779 6.760 1.00 90.88 89 TYR A O 1
ATOM 649 N N . ASN A 1 90 ? -5.788 10.921 6.498 1.00 91.38 90 ASN A N 1
ATOM 650 C CA . ASN A 1 90 ? -6.121 10.840 7.916 1.00 91.38 90 ASN A CA 1
ATOM 651 C C . ASN A 1 90 ? -6.876 9.537 8.204 1.00 91.38 90 ASN A C 1
ATOM 653 O O . ASN A 1 90 ? -7.279 8.830 7.281 1.00 91.38 90 ASN A O 1
ATOM 657 N N . ASP A 1 91 ? -7.095 9.242 9.485 1.00 93.25 91 ASP A N 1
ATOM 658 C CA . ASP A 1 91 ? -7.807 8.033 9.909 1.00 93.25 91 ASP A CA 1
ATOM 659 C C . ASP A 1 91 ? -9.148 7.842 9.189 1.00 93.25 91 ASP A C 1
ATOM 661 O O . ASP A 1 91 ? -9.476 6.733 8.793 1.00 93.25 91 ASP A O 1
ATOM 665 N N . ASP A 1 92 ? -9.935 8.905 9.002 1.00 91.94 92 ASP A N 1
ATOM 666 C CA . ASP A 1 92 ? -11.277 8.787 8.425 1.00 91.94 92 ASP A CA 1
ATOM 667 C C . ASP A 1 92 ? -11.206 8.477 6.925 1.00 91.94 92 ASP A C 1
ATOM 669 O O . ASP A 1 92 ? -11.977 7.661 6.418 1.00 91.94 92 ASP A O 1
ATOM 673 N N . TRP A 1 93 ? -10.246 9.078 6.220 1.00 93.62 93 TRP A N 1
ATOM 674 C CA . TRP A 1 93 ? -9.950 8.761 4.827 1.00 93.62 93 TRP A CA 1
ATOM 675 C C . TRP A 1 93 ? -9.494 7.312 4.666 1.00 93.62 93 TRP A C 1
ATOM 677 O O . TRP A 1 93 ? -9.993 6.599 3.792 1.00 93.62 93 TRP A O 1
ATOM 687 N N . MET A 1 94 ? -8.575 6.873 5.528 1.00 95.81 94 MET A N 1
ATOM 688 C CA . MET A 1 94 ? -8.080 5.502 5.523 1.00 95.81 94 MET A CA 1
ATOM 689 C C . MET A 1 94 ? -9.199 4.518 5.850 1.00 95.81 94 MET A C 1
ATOM 691 O O . MET A 1 94 ? -9.369 3.550 5.121 1.00 95.81 94 MET A O 1
ATOM 695 N N . ASN A 1 95 ? -10.032 4.801 6.853 1.00 95.25 95 ASN A N 1
ATOM 696 C CA . ASN A 1 95 ? -11.146 3.933 7.226 1.00 95.25 95 ASN A CA 1
ATOM 697 C C . ASN A 1 95 ? -12.179 3.795 6.108 1.00 95.25 95 ASN A C 1
ATOM 699 O O . ASN A 1 95 ? -12.632 2.693 5.818 1.00 95.25 95 ASN A O 1
ATOM 703 N N . GLN A 1 96 ? -12.514 4.893 5.425 1.00 95.12 96 GLN A N 1
ATOM 704 C CA . GLN A 1 96 ? -13.403 4.844 4.263 1.00 95.12 96 GLN A CA 1
ATOM 705 C C . GLN A 1 96 ? -12.799 4.035 3.111 1.00 95.12 96 GLN A C 1
ATOM 707 O O . GLN A 1 96 ? -13.498 3.246 2.481 1.00 95.12 96 GLN A O 1
ATOM 712 N N . THR A 1 97 ? -11.510 4.236 2.829 1.00 95.62 97 THR A N 1
ATOM 713 C CA . THR A 1 97 ? -10.831 3.597 1.692 1.00 95.62 97 THR A CA 1
ATOM 714 C C . THR A 1 97 ? -10.592 2.112 1.947 1.00 95.62 97 THR A C 1
ATOM 716 O O . THR A 1 97 ? -10.851 1.299 1.065 1.00 95.62 97 THR A O 1
ATOM 719 N N . ALA A 1 98 ? -10.168 1.750 3.158 1.00 95.56 98 ALA A N 1
ATOM 720 C CA . ALA A 1 98 ? -9.937 0.381 3.609 1.00 95.56 98 ALA A CA 1
ATOM 721 C C . ALA A 1 98 ? -11.233 -0.370 3.948 1.00 95.56 98 ALA A C 1
ATOM 723 O O . ALA A 1 98 ? -11.240 -1.596 3.944 1.00 95.56 98 ALA A O 1
ATOM 724 N N . GLN A 1 99 ? -12.334 0.355 4.187 1.00 96.00 99 GLN A N 1
ATOM 725 C CA . GLN A 1 99 ? -13.575 -0.165 4.777 1.00 96.00 99 GLN A CA 1
ATOM 726 C C . GLN A 1 99 ? -13.362 -0.793 6.165 1.00 96.00 99 GLN A C 1
ATOM 728 O O . GLN A 1 99 ? -14.038 -1.749 6.528 1.00 96.00 99 GLN A O 1
ATOM 733 N N . THR A 1 100 ? -12.433 -0.257 6.957 1.00 93.38 100 THR A N 1
ATOM 734 C CA . THR A 1 100 ? -12.235 -0.708 8.340 1.00 93.38 100 THR A CA 1
ATOM 735 C C . THR A 1 100 ? -13.346 -0.184 9.259 1.00 93.38 100 THR A C 1
ATOM 737 O O . THR A 1 100 ? -14.011 0.813 8.942 1.00 93.38 100 THR A O 1
ATOM 740 N N . PRO A 1 101 ? -13.552 -0.810 10.433 1.00 89.94 101 PRO A N 1
ATOM 741 C CA . PRO A 1 101 ? -14.522 -0.338 11.414 1.00 89.94 101 PRO A CA 1
ATOM 742 C C . PRO A 1 101 ? -14.317 1.132 11.804 1.00 89.94 101 PRO A C 1
ATOM 744 O O . PRO A 1 101 ? -13.189 1.627 11.918 1.00 89.94 101 PRO A O 1
ATOM 747 N N . ALA A 1 102 ? -15.424 1.832 12.061 1.00 85.25 102 ALA A N 1
ATOM 748 C CA . ALA A 1 102 ? -15.389 3.207 12.546 1.00 85.25 102 ALA A CA 1
ATOM 749 C C . ALA A 1 102 ? -14.601 3.310 13.864 1.00 85.25 102 ALA A C 1
ATOM 751 O O . ALA A 1 102 ? -14.672 2.429 14.713 1.00 85.25 102 ALA A O 1
ATOM 752 N N . GLY A 1 103 ? -13.855 4.402 14.045 1.00 88.31 103 GLY A N 1
ATOM 753 C CA . GLY A 1 103 ? -13.027 4.599 15.241 1.00 88.31 103 GLY A CA 1
ATOM 754 C C . GLY A 1 103 ? -11.657 3.912 15.200 1.00 88.31 103 GLY A C 1
ATOM 755 O O . GLY A 1 103 ? -10.919 4.018 16.180 1.00 88.31 103 GLY A O 1
ATOM 756 N N . THR A 1 104 ? -11.292 3.270 14.085 1.00 94.12 104 THR A N 1
ATOM 757 C CA . THR A 1 104 ? -9.931 2.765 13.850 1.00 94.12 104 THR A CA 1
ATOM 758 C C . THR A 1 104 ? -8.959 3.929 13.629 1.00 94.12 104 THR A C 1
ATOM 760 O O . THR A 1 104 ? -9.257 4.859 12.874 1.00 94.12 104 THR A O 1
ATOM 763 N N . CYS A 1 105 ? -7.798 3.880 14.279 1.00 94.12 105 CYS A N 1
ATOM 764 C CA . CYS A 1 105 ? -6.716 4.845 14.098 1.00 94.12 105 CYS A CA 1
ATOM 765 C C . CYS A 1 105 ? -5.522 4.221 13.382 1.00 94.12 105 CYS A C 1
ATOM 767 O O . CYS A 1 105 ? -5.106 3.110 13.703 1.00 94.12 105 CYS A O 1
ATOM 769 N N . TRP A 1 106 ? -4.918 4.976 12.471 1.00 93.94 106 TRP A N 1
ATOM 770 C CA . TRP A 1 106 ? -3.790 4.530 11.664 1.00 93.94 106 TRP A CA 1
ATOM 771 C C . TRP A 1 106 ? -2.507 5.188 12.165 1.00 93.94 106 TRP A C 1
ATOM 773 O O . TRP A 1 106 ? -2.299 6.396 12.046 1.00 93.94 106 TRP A O 1
ATOM 783 N N . LYS A 1 107 ? -1.628 4.387 12.761 1.00 93.06 107 LYS A N 1
ATOM 784 C CA . LYS A 1 107 ? -0.329 4.823 13.272 1.00 93.06 107 LYS A CA 1
ATOM 785 C C . LYS A 1 107 ? 0.751 4.616 12.222 1.00 93.06 107 LYS A C 1
ATOM 787 O O . LYS A 1 107 ? 0.732 3.657 11.455 1.00 93.06 107 LYS A O 1
ATOM 792 N N . GLY A 1 108 ? 1.716 5.531 12.214 1.00 90.38 108 GLY A N 1
ATOM 793 C CA . GLY A 1 108 ? 2.825 5.506 11.260 1.00 90.38 108 GLY A CA 1
ATOM 794 C C . GLY A 1 108 ? 2.495 6.109 9.893 1.00 90.38 108 GLY A C 1
ATOM 795 O O . GLY A 1 108 ? 3.340 6.027 9.002 1.00 90.38 108 GLY A O 1
ATOM 796 N N . LEU A 1 109 ? 1.319 6.735 9.732 1.00 91.00 109 LEU A N 1
ATOM 797 C CA . LEU A 1 109 ? 0.984 7.493 8.525 1.00 91.00 109 LEU A CA 1
ATOM 798 C C . LEU A 1 109 ? 2.049 8.569 8.245 1.00 91.00 109 LEU A C 1
ATOM 800 O O . LEU A 1 109 ? 2.490 9.244 9.186 1.00 91.00 109 LEU A O 1
ATOM 804 N N . PRO A 1 110 ? 2.461 8.759 6.977 1.00 88.69 110 PRO A N 1
ATOM 805 C CA . PRO A 1 110 ? 3.414 9.801 6.624 1.00 88.69 110 PRO A CA 1
ATOM 806 C C . PRO A 1 110 ? 2.881 11.181 7.022 1.00 88.69 110 PRO A C 1
ATOM 808 O O . PRO A 1 110 ? 1.818 11.621 6.576 1.00 88.69 110 PRO A O 1
ATOM 811 N N . ALA A 1 111 ? 3.625 11.876 7.882 1.00 80.56 111 ALA A N 1
ATOM 812 C CA . ALA A 1 111 ? 3.269 13.227 8.282 1.00 80.56 111 ALA A CA 1
ATOM 813 C C . ALA A 1 111 ? 3.470 14.186 7.104 1.00 80.56 111 ALA A C 1
ATOM 815 O O . ALA A 1 111 ? 4.509 14.163 6.443 1.00 80.56 111 ALA A O 1
ATOM 816 N N . ARG A 1 112 ? 2.500 15.076 6.884 1.00 69.69 112 ARG A N 1
ATOM 817 C CA . ARG A 1 112 ? 2.658 16.181 5.939 1.00 69.69 112 ARG A CA 1
ATOM 818 C C . ARG A 1 112 ? 3.745 17.122 6.462 1.00 69.69 112 ARG A C 1
ATOM 820 O O . ARG A 1 112 ? 3.569 17.712 7.526 1.00 69.69 112 ARG A O 1
ATOM 827 N N . ILE A 1 113 ? 4.847 17.262 5.725 1.00 69.06 113 ILE A N 1
ATOM 828 C CA . ILE A 1 113 ? 5.957 18.145 6.113 1.00 69.06 113 ILE A CA 1
ATOM 829 C C . ILE A 1 113 ? 5.617 19.594 5.723 1.00 69.06 113 ILE A C 1
ATOM 831 O O . ILE A 1 113 ? 5.613 20.470 6.585 1.00 69.06 113 ILE A O 1
ATOM 835 N N . ASN A 1 114 ? 5.271 19.846 4.454 1.00 70.38 114 ASN A N 1
ATOM 836 C CA . ASN A 1 114 ? 4.615 21.062 3.937 1.00 70.38 114 ASN A CA 1
ATOM 837 C C . ASN A 1 114 ? 4.199 20.840 2.461 1.00 70.38 114 ASN A C 1
ATOM 839 O O . ASN A 1 114 ? 4.284 19.719 1.977 1.00 70.38 114 ASN A O 1
ATOM 843 N N . SER A 1 115 ? 3.680 21.860 1.761 1.00 67.38 115 SER A N 1
ATOM 844 C CA . SER A 1 115 ? 3.300 21.744 0.337 1.00 67.38 115 SER A CA 1
ATOM 845 C C . SER A 1 115 ? 4.480 21.537 -0.609 1.00 67.38 115 SER A C 1
ATOM 847 O O . SER A 1 115 ? 4.286 20.996 -1.691 1.00 67.38 115 SER A O 1
ATOM 849 N N . ASP A 1 116 ? 5.670 21.979 -0.208 1.00 72.62 116 ASP A N 1
ATOM 850 C CA . ASP A 1 116 ? 6.833 22.075 -1.092 1.00 72.62 116 ASP A CA 1
ATOM 851 C C . ASP A 1 116 ? 7.752 20.853 -0.942 1.00 72.62 116 ASP A C 1
ATOM 853 O O . ASP A 1 116 ? 8.542 20.552 -1.830 1.00 72.62 116 ASP A O 1
ATOM 857 N N . ASN A 1 117 ? 7.617 20.127 0.171 1.00 66.88 117 ASN A N 1
ATOM 858 C CA . ASN A 1 117 ? 8.330 18.897 0.482 1.00 66.88 117 ASN A CA 1
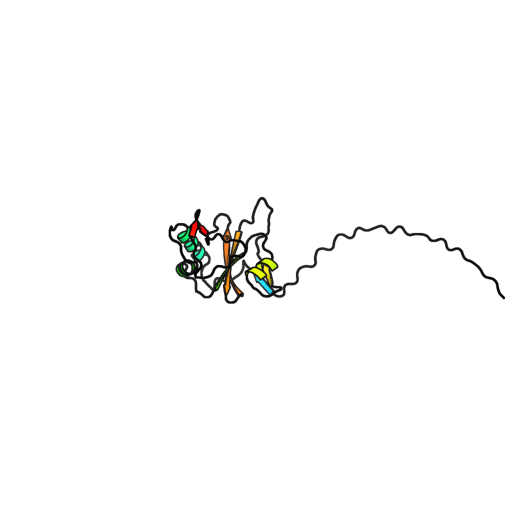ATOM 859 C C . ASN A 1 117 ? 7.315 17.811 0.860 1.00 66.88 117 ASN A C 1
ATOM 861 O O . ASN A 1 117 ? 6.960 17.708 2.042 1.00 66.88 117 ASN A O 1
ATOM 865 N N . PRO A 1 118 ? 6.838 17.014 -0.113 1.00 71.00 118 PRO A N 1
ATOM 866 C CA . PRO A 1 118 ? 5.967 15.891 0.193 1.00 71.00 118 PRO A CA 1
ATOM 867 C C . PRO A 1 118 ? 6.695 14.875 1.082 1.00 71.00 118 PRO A C 1
ATOM 869 O O . PRO A 1 118 ? 7.931 14.802 1.092 1.00 71.00 118 PRO A O 1
ATOM 872 N N . ALA A 1 119 ? 5.942 14.085 1.848 1.00 81.31 119 ALA A N 1
ATOM 873 C CA . ALA A 1 119 ? 6.520 13.044 2.686 1.00 81.31 119 ALA A CA 1
ATOM 874 C C . ALA A 1 119 ? 7.368 12.085 1.826 1.00 81.31 119 ALA A C 1
ATOM 876 O O . ALA A 1 119 ? 6.923 11.652 0.762 1.00 81.31 119 ALA A O 1
ATOM 877 N N . PRO A 1 120 ? 8.583 11.706 2.266 1.00 86.25 120 PRO A N 1
ATOM 878 C CA . PRO A 1 120 ? 9.506 10.950 1.421 1.00 86.25 120 PRO A CA 1
ATOM 879 C C . PRO A 1 120 ? 9.136 9.465 1.281 1.00 86.25 120 PRO A C 1
ATOM 881 O O . PRO A 1 120 ? 9.906 8.697 0.706 1.00 86.25 120 PRO A O 1
ATOM 884 N N . PHE A 1 121 ? 8.001 9.038 1.840 1.00 91.38 121 PHE A N 1
ATOM 885 C CA . PHE A 1 121 ? 7.545 7.654 1.858 1.00 91.38 121 PHE A CA 1
ATOM 886 C C . PHE A 1 121 ? 6.028 7.553 2.020 1.00 91.38 121 PHE A C 1
ATOM 888 O O . PHE A 1 121 ? 5.381 8.481 2.507 1.00 91.38 121 PHE A O 1
ATOM 895 N N . GLY A 1 122 ? 5.512 6.365 1.731 1.00 93.31 122 GLY A N 1
ATOM 896 C CA . GLY A 1 122 ? 4.187 5.900 2.125 1.00 93.31 122 GLY A CA 1
ATOM 897 C C . GLY A 1 122 ? 4.158 4.381 2.198 1.00 93.31 122 GLY A C 1
ATOM 898 O O . GLY A 1 122 ? 5.214 3.747 2.285 1.00 93.31 122 GLY A O 1
ATOM 899 N N . TYR A 1 123 ? 2.961 3.802 2.203 1.00 95.50 123 TYR A N 1
ATOM 900 C CA . TYR A 1 123 ? 2.784 2.353 2.263 1.00 95.50 123 TYR A CA 1
ATOM 901 C C . TYR A 1 123 ? 1.778 1.870 1.226 1.00 95.50 123 TYR A C 1
ATOM 903 O O . TYR A 1 123 ? 0.735 2.493 1.034 1.00 95.50 123 TYR A O 1
ATOM 911 N N . TYR A 1 124 ? 2.058 0.723 0.615 1.00 96.44 124 TYR A N 1
ATOM 912 C CA . TYR A 1 124 ? 1.014 -0.147 0.086 1.00 96.44 124 TYR A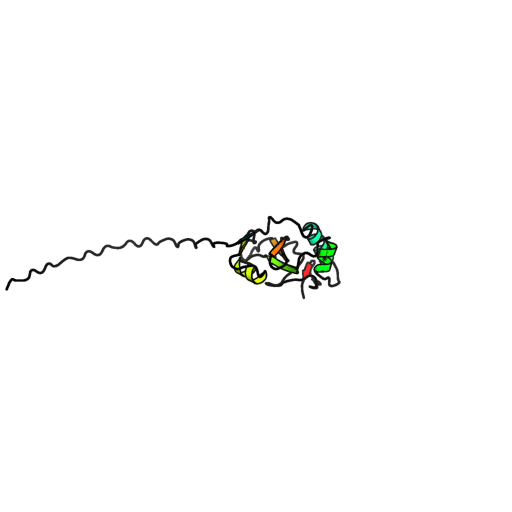 CA 1
ATOM 913 C C . TYR A 1 124 ? 0.485 -0.986 1.242 1.00 96.44 124 TYR A C 1
ATOM 915 O O . TYR A 1 124 ? 1.266 -1.597 1.968 1.00 96.44 124 TYR A O 1
ATOM 923 N N . VAL A 1 125 ? -0.823 -0.983 1.452 1.00 97.00 125 VAL A N 1
ATOM 924 C CA . VAL A 1 125 ? -1.475 -1.704 2.545 1.00 97.00 125 VAL A CA 1
ATOM 925 C C . VAL A 1 125 ? -2.321 -2.807 1.940 1.00 97.00 125 VAL A C 1
ATOM 927 O O . VAL A 1 125 ? -3.255 -2.523 1.191 1.00 97.00 125 VAL A O 1
ATOM 930 N N . PHE A 1 126 ? -1.988 -4.047 2.277 1.00 97.44 126 PHE A N 1
ATOM 931 C CA . PHE A 1 126 ? -2.691 -5.242 1.838 1.00 97.44 126 PHE A CA 1
ATOM 932 C C . PHE A 1 126 ? -3.700 -5.658 2.898 1.00 97.44 126 PHE A C 1
ATOM 934 O O . PHE A 1 126 ? -3.383 -5.719 4.092 1.00 97.44 126 PHE A O 1
ATOM 941 N N . LEU A 1 127 ? -4.922 -5.927 2.451 1.00 97.44 127 LEU A N 1
ATOM 942 C CA . LEU A 1 127 ? -6.037 -6.314 3.292 1.00 97.44 127 LEU A CA 1
ATOM 943 C C . LEU A 1 127 ? -6.594 -7.672 2.887 1.00 97.44 127 LEU A C 1
ATOM 945 O O . LEU A 1 127 ? -6.566 -8.036 1.713 1.00 97.44 127 LEU A O 1
ATOM 949 N N . LYS A 1 128 ? -7.156 -8.362 3.874 1.00 97.31 128 LYS A N 1
ATOM 950 C CA . LYS A 1 128 ? -8.016 -9.530 3.717 1.00 97.31 128 LYS A CA 1
ATOM 951 C C . LYS A 1 128 ? -9.262 -9.309 4.552 1.00 97.31 128 LYS A C 1
ATOM 953 O O . LYS A 1 128 ? -9.146 -9.003 5.737 1.00 97.31 128 LYS A O 1
ATOM 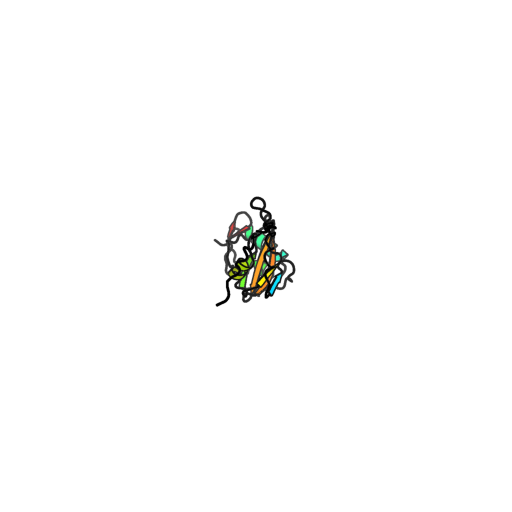958 N N . ASP A 1 129 ? -10.437 -9.404 3.942 1.00 95.88 129 ASP A N 1
ATOM 959 C CA . ASP A 1 129 ? -11.720 -9.231 4.627 1.00 95.88 129 ASP A CA 1
ATOM 960 C C . ASP A 1 129 ? -11.765 -7.932 5.464 1.00 95.88 129 ASP A C 1
ATOM 962 O O . ASP A 1 129 ? -12.206 -7.912 6.613 1.00 95.88 129 ASP A O 1
ATOM 966 N N . GLN A 1 130 ? -11.265 -6.830 4.881 1.00 94.62 130 GLN A N 1
ATOM 967 C CA . GLN A 1 130 ? -11.167 -5.492 5.501 1.00 94.62 130 GLN A CA 1
ATOM 968 C C . GLN A 1 130 ? -10.212 -5.391 6.707 1.00 94.62 130 GLN A C 1
ATOM 970 O O . GLN A 1 130 ? -10.194 -4.371 7.401 1.00 94.62 130 GLN A O 1
ATOM 975 N N . GLN A 1 131 ? -9.383 -6.405 6.951 1.00 93.88 131 GLN A N 1
ATOM 976 C CA . GLN A 1 131 ? -8.330 -6.393 7.966 1.00 93.88 131 GLN A CA 1
ATOM 977 C C . GLN A 1 131 ? -6.969 -6.206 7.308 1.00 93.88 131 GLN A C 1
ATOM 979 O O . GLN A 1 131 ? -6.702 -6.800 6.269 1.00 93.88 131 GLN A O 1
ATOM 984 N N . VAL A 1 132 ? -6.101 -5.386 7.901 1.00 94.75 132 VAL A N 1
ATOM 985 C CA . VAL A 1 132 ? -4.729 -5.215 7.405 1.00 94.75 132 VAL A CA 1
ATOM 986 C C . VAL A 1 132 ? -3.930 -6.475 7.705 1.00 94.75 132 VAL A C 1
ATOM 988 O O . VAL A 1 132 ? -3.870 -6.906 8.853 1.00 94.75 132 VAL A O 1
ATOM 991 N N . VAL A 1 133 ? -3.317 -7.042 6.669 1.00 95.75 133 VAL A N 1
ATOM 992 C CA . VAL A 1 133 ? -2.512 -8.268 6.767 1.00 95.75 133 VAL A CA 1
ATOM 993 C C . VAL A 1 133 ? -1.025 -7.949 6.696 1.00 95.75 133 VAL A C 1
ATOM 995 O O . VAL A 1 133 ? -0.230 -8.508 7.443 1.00 95.75 133 VAL A O 1
ATOM 998 N N . GLN A 1 134 ? -0.643 -7.033 5.807 1.00 96.25 134 GLN A N 1
ATOM 999 C CA . GLN A 1 134 ? 0.738 -6.592 5.657 1.00 96.25 134 GLN A CA 1
ATOM 1000 C C . GLN A 1 134 ? 0.768 -5.193 5.047 1.00 96.25 134 GLN A C 1
ATOM 1002 O O . GLN A 1 134 ? -0.121 -4.806 4.287 1.00 96.25 134 GLN A O 1
ATOM 1007 N N . SER A 1 135 ? 1.809 -4.425 5.351 1.00 96.44 135 SER A N 1
ATOM 1008 C CA . SER A 1 135 ? 2.065 -3.160 4.669 1.00 96.44 135 SER A CA 1
ATOM 1009 C C . SER A 1 135 ? 3.509 -3.081 4.193 1.00 96.44 135 SER A C 1
ATOM 1011 O O . SER A 1 135 ? 4.427 -3.571 4.846 1.00 96.44 135 SER A O 1
ATOM 1013 N N . VAL A 1 136 ? 3.696 -2.494 3.017 1.00 95.50 136 VAL A N 1
ATOM 1014 C CA . VAL A 1 136 ? 4.967 -2.436 2.298 1.00 95.50 136 VAL A CA 1
ATOM 1015 C C . VAL A 1 136 ? 5.312 -0.980 2.086 1.00 95.50 136 VAL A C 1
ATOM 1017 O O . VAL A 1 136 ? 4.594 -0.249 1.405 1.00 95.50 136 VAL A O 1
ATOM 1020 N N . ARG A 1 137 ? 6.415 -0.543 2.687 1.00 94.31 137 ARG A N 1
ATOM 1021 C CA . ARG A 1 137 ? 6.865 0.842 2.583 1.00 94.31 137 ARG A CA 1
ATOM 1022 C C . ARG A 1 137 ? 7.485 1.112 1.212 1.00 94.31 137 ARG A C 1
ATOM 1024 O O . ARG A 1 137 ? 8.381 0.384 0.792 1.00 94.31 137 ARG A O 1
ATOM 1031 N N . TRP A 1 138 ? 7.083 2.206 0.579 1.00 92.75 138 TRP A N 1
ATOM 1032 C CA . TRP A 1 138 ? 7.708 2.752 -0.629 1.00 92.75 138 TRP A CA 1
ATOM 1033 C C . TRP A 1 138 ? 8.303 4.136 -0.345 1.00 92.75 138 TRP A C 1
ATOM 1035 O O . TRP A 1 138 ? 7.967 4.766 0.659 1.00 92.75 138 TRP A O 1
ATOM 1045 N N . TYR A 1 139 ? 9.191 4.619 -1.218 1.00 90.25 139 TYR A N 1
ATOM 1046 C CA . TYR A 1 139 ? 9.826 5.940 -1.099 1.00 90.25 139 TYR A CA 1
ATOM 1047 C C . TYR A 1 139 ? 9.567 6.776 -2.356 1.00 90.25 139 TYR A C 1
ATOM 1049 O O . TYR A 1 139 ? 9.433 6.219 -3.435 1.00 90.25 139 TYR A O 1
ATOM 1057 N N . THR A 1 140 ? 9.525 8.107 -2.274 1.00 81.38 140 THR A N 1
ATOM 1058 C CA . THR A 1 140 ? 9.201 8.974 -3.435 1.00 81.38 140 THR A CA 1
ATOM 1059 C C . THR A 1 140 ? 10.162 8.833 -4.626 1.00 81.38 140 THR A C 1
ATOM 1061 O O . THR A 1 140 ? 9.773 9.107 -5.756 1.00 81.38 140 THR A O 1
ATOM 1064 N N . GLY A 1 141 ? 11.398 8.373 -4.403 1.00 78.81 141 GLY A N 1
ATOM 1065 C CA . GLY A 1 141 ? 12.357 8.026 -5.468 1.00 78.81 141 GLY A CA 1
ATOM 1066 C C . GLY A 1 141 ? 12.284 6.573 -5.956 1.00 78.81 141 GLY A C 1
ATOM 1067 O O . GLY A 1 141 ? 12.989 6.211 -6.892 1.00 78.81 141 GLY A O 1
ATOM 1068 N N . ASN A 1 142 ? 11.470 5.744 -5.307 1.00 80.06 142 ASN A N 1
ATOM 1069 C CA . ASN A 1 142 ? 11.240 4.346 -5.636 1.00 80.06 142 ASN A CA 1
ATOM 1070 C C . ASN A 1 142 ? 9.801 3.972 -5.251 1.00 80.06 142 ASN A C 1
ATOM 1072 O O . ASN A 1 142 ? 9.568 3.327 -4.224 1.00 80.06 142 ASN A O 1
ATOM 1076 N N . MET A 1 143 ? 8.844 4.491 -6.023 1.00 86.12 143 MET A N 1
ATOM 1077 C CA . MET A 1 143 ? 7.411 4.238 -5.868 1.00 86.12 143 MET A CA 1
ATOM 1078 C C . MET A 1 143 ? 6.962 3.355 -7.038 1.00 86.12 143 MET A C 1
ATOM 1080 O O . MET A 1 143 ? 6.653 3.885 -8.108 1.00 86.12 143 MET A O 1
ATOM 1084 N N . PRO A 1 144 ? 6.982 2.016 -6.882 1.00 87.44 144 PRO A N 1
ATOM 1085 C CA . PRO A 1 144 ? 6.819 1.106 -8.009 1.00 87.44 144 PRO A CA 1
ATOM 1086 C C . PRO A 1 144 ? 5.412 1.108 -8.601 1.00 87.44 144 PRO A C 1
ATOM 1088 O O . PRO A 1 144 ? 5.270 0.824 -9.779 1.00 87.44 144 PRO A O 1
ATOM 1091 N N . VAL A 1 145 ? 4.384 1.437 -7.817 1.00 92.06 145 VAL A N 1
ATOM 1092 C CA . VAL A 1 145 ? 2.983 1.531 -8.256 1.00 92.06 145 VAL A CA 1
ATOM 1093 C C . VAL A 1 145 ? 2.440 2.926 -7.977 1.00 92.06 145 VAL A C 1
ATOM 1095 O O . VAL A 1 145 ? 2.468 3.402 -6.842 1.00 92.06 145 VAL A O 1
ATOM 1098 N N . LEU A 1 146 ? 1.909 3.562 -9.014 1.00 90.31 146 LEU A N 1
ATOM 1099 C CA . LEU A 1 146 ? 1.204 4.834 -8.960 1.00 90.31 146 LEU A CA 1
ATOM 1100 C C . LEU A 1 146 ? -0.297 4.559 -8.832 1.00 90.31 146 LEU A C 1
ATOM 1102 O O . LEU A 1 146 ? -0.923 4.080 -9.782 1.00 90.31 146 LEU A O 1
ATOM 1106 N N . LEU A 1 147 ? -0.871 4.885 -7.676 1.00 89.75 147 LEU A N 1
ATOM 1107 C CA . LEU A 1 147 ? -2.305 4.775 -7.423 1.00 89.75 147 LEU A CA 1
ATOM 1108 C C . LEU A 1 147 ? -2.963 6.151 -7.517 1.00 89.75 147 LEU A C 1
ATOM 1110 O O . LEU A 1 147 ? -2.354 7.184 -7.229 1.00 89.75 147 LEU A O 1
ATOM 1114 N N . ARG A 1 148 ? -4.234 6.182 -7.919 1.00 87.94 148 ARG A N 1
ATOM 1115 C CA . ARG A 1 148 ? -5.065 7.372 -7.721 1.00 87.94 148 ARG A CA 1
ATOM 1116 C C . ARG A 1 148 ? -5.628 7.368 -6.300 1.00 87.94 148 ARG A C 1
ATOM 1118 O O . ARG A 1 148 ? -5.821 6.299 -5.714 1.00 87.94 148 ARG A O 1
ATOM 1125 N N . PRO A 1 149 ? -5.978 8.545 -5.750 1.00 86.75 149 PRO A N 1
ATOM 1126 C CA . PRO A 1 149 ? -6.631 8.609 -4.451 1.00 86.75 149 PRO A CA 1
ATOM 1127 C C . PRO A 1 149 ? -7.886 7.726 -4.420 1.00 86.75 149 PRO A C 1
ATOM 1129 O O . PRO A 1 149 ? -8.770 7.881 -5.261 1.00 86.75 149 PRO A O 1
ATOM 1132 N N . ARG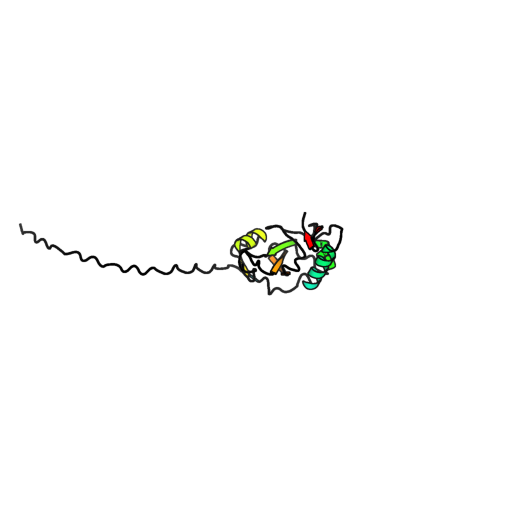 A 1 150 ? -7.974 6.853 -3.408 1.00 89.62 150 ARG A N 1
ATOM 1133 C CA . ARG A 1 150 ? -9.048 5.858 -3.198 1.00 89.62 150 ARG A CA 1
ATOM 1134 C C . ARG A 1 150 ? -9.078 4.673 -4.167 1.00 89.62 150 ARG A C 1
ATOM 1136 O O . ARG A 1 150 ? -10.043 3.909 -4.115 1.00 89.62 150 ARG A O 1
ATOM 1143 N N . ASP A 1 151 ? -8.065 4.489 -5.011 1.00 94.12 151 ASP A N 1
ATOM 1144 C CA . ASP A 1 151 ? -7.945 3.239 -5.757 1.00 94.12 151 ASP A CA 1
ATOM 1145 C C . ASP A 1 151 ? -7.855 2.054 -4.772 1.00 94.12 151 ASP A C 1
ATOM 1147 O O . ASP A 1 151 ? -7.201 2.119 -3.726 1.00 94.12 151 ASP A O 1
ATOM 1151 N N . ARG A 1 152 ? -8.551 0.972 -5.123 1.00 96.44 152 ARG A N 1
ATOM 1152 C CA . ARG A 1 152 ? -8.535 -0.318 -4.431 1.00 96.44 152 ARG A CA 1
ATOM 1153 C C . ARG A 1 152 ? -8.166 -1.365 -5.463 1.00 96.44 152 ARG A C 1
ATOM 1155 O O . ARG A 1 152 ? -8.967 -1.625 -6.359 1.00 96.44 152 ARG A O 1
ATOM 1162 N N . LEU A 1 153 ? -6.953 -1.895 -5.379 1.00 97.25 153 LEU A N 1
ATOM 1163 C CA . LEU A 1 153 ? -6.459 -2.849 -6.367 1.00 97.25 153 LEU A CA 1
ATOM 1164 C C . LEU A 1 153 ? -6.720 -4.267 -5.869 1.00 97.25 153 LEU A C 1
ATOM 1166 O O . LEU A 1 153 ? -6.553 -4.546 -4.685 1.00 97.25 153 LEU A O 1
ATOM 1170 N N . THR A 1 154 ? -7.122 -5.145 -6.771 1.00 97.81 154 THR A N 1
ATOM 1171 C CA . THR A 1 154 ? -7.313 -6.581 -6.533 1.00 97.81 154 THR A CA 1
ATOM 1172 C C . THR A 1 154 ? -6.233 -7.376 -7.261 1.00 97.81 154 THR A C 1
ATOM 1174 O O . THR A 1 154 ? -5.441 -6.807 -8.018 1.00 97.81 154 THR A O 1
ATOM 1177 N N . HIS A 1 155 ? -6.225 -8.696 -7.083 1.00 97.81 155 HIS A N 1
ATOM 1178 C CA . HIS A 1 155 ? -5.359 -9.614 -7.832 1.00 97.81 155 HIS A CA 1
ATOM 1179 C C . HIS A 1 155 ? -5.429 -9.390 -9.345 1.00 97.81 155 HIS A C 1
ATOM 1181 O O . HIS A 1 155 ? -4.407 -9.346 -10.019 1.00 97.81 155 HIS A O 1
ATOM 1187 N N . GLU A 1 156 ? -6.625 -9.166 -9.877 1.00 97.50 156 GLU A N 1
ATOM 1188 C CA . GLU A 1 156 ? -6.904 -9.032 -11.309 1.00 97.50 156 GLU A CA 1
ATOM 1189 C C . GLU A 1 156 ? -6.617 -7.628 -11.852 1.00 97.50 156 GLU A C 1
ATOM 1191 O O . GLU A 1 156 ? -6.793 -7.368 -13.044 1.00 97.50 156 GLU A O 1
ATOM 1196 N N . THR A 1 157 ? -6.211 -6.688 -10.994 1.00 97.00 157 THR A N 1
ATOM 1197 C CA . THR A 1 157 ? -5.928 -5.323 -11.433 1.00 97.00 157 THR A CA 1
ATOM 1198 C C . THR A 1 157 ? -4.716 -5.309 -12.348 1.00 97.00 157 THR A C 1
ATOM 1200 O O . THR A 1 157 ? -3.604 -5.610 -11.919 1.00 97.00 157 THR A O 1
ATOM 1203 N N . MET A 1 158 ? -4.933 -4.903 -13.598 1.00 96.06 158 MET A N 1
ATOM 1204 C CA . MET A 1 158 ? -3.866 -4.744 -14.577 1.00 96.06 158 MET A CA 1
ATOM 1205 C C . MET A 1 158 ? -3.038 -3.492 -14.292 1.00 96.06 158 MET A C 1
ATOM 1207 O O . MET A 1 158 ? -3.566 -2.401 -14.066 1.00 96.06 158 MET A O 1
ATOM 1211 N N . LEU A 1 159 ? -1.726 -3.669 -14.340 1.00 94.62 159 LEU A N 1
ATOM 1212 C CA . LEU A 1 159 ? -0.709 -2.663 -14.119 1.00 94.62 159 LEU A CA 1
ATOM 1213 C C . LEU A 1 159 ? 0.090 -2.463 -15.406 1.00 94.62 159 LEU A C 1
ATOM 1215 O O . LEU A 1 159 ? 0.683 -3.395 -15.949 1.00 94.62 159 LEU A O 1
ATOM 1219 N N . ASN A 1 160 ? 0.118 -1.225 -15.881 1.00 92.06 160 ASN A N 1
ATOM 1220 C CA . ASN A 1 160 ? 0.828 -0.810 -17.081 1.00 92.06 160 ASN A CA 1
ATOM 1221 C C . ASN A 1 160 ? 2.141 -0.128 -16.715 1.00 92.06 160 ASN A C 1
ATOM 1223 O O . ASN A 1 160 ? 2.170 0.756 -15.857 1.00 92.06 160 ASN A O 1
ATOM 1227 N N . ALA A 1 161 ? 3.220 -0.491 -17.406 1.00 86.50 161 ALA A N 1
ATOM 1228 C CA . ALA A 1 161 ? 4.501 0.181 -17.251 1.00 86.50 161 ALA A CA 1
ATOM 1229 C C . ALA A 1 161 ? 4.407 1.651 -17.698 1.00 86.50 161 ALA A C 1
ATOM 1231 O O . ALA A 1 161 ? 3.978 1.961 -18.813 1.00 86.50 161 ALA A O 1
ATOM 1232 N N . LYS A 1 162 ? 4.843 2.578 -16.841 1.00 80.69 162 LYS A N 1
ATOM 1233 C CA . LYS A 1 162 ? 4.975 4.000 -17.166 1.00 80.69 162 LYS A CA 1
ATOM 1234 C C . LYS A 1 162 ? 6.083 4.659 -16.366 1.00 80.69 162 LYS A C 1
ATOM 1236 O O . LYS A 1 162 ? 6.079 4.635 -15.140 1.00 80.69 162 LYS A O 1
ATOM 1241 N N . GLY A 1 163 ? 6.974 5.355 -17.072 1.00 68.56 163 GLY A N 1
ATOM 1242 C CA . GLY A 1 163 ? 7.963 6.237 -16.445 1.00 68.56 163 GLY A CA 1
ATOM 1243 C C . GLY A 1 163 ? 8.894 5.525 -15.459 1.00 68.56 163 GLY A C 1
ATOM 1244 O O . GLY A 1 163 ? 9.376 6.167 -14.536 1.00 68.56 163 GLY A O 1
ATOM 1245 N N . GLY A 1 164 ? 9.119 4.217 -15.636 1.00 67.75 164 GLY A N 1
ATOM 1246 C CA . GLY A 1 164 ? 9.924 3.389 -14.732 1.00 67.75 164 GLY A CA 1
ATOM 1247 C C . GLY A 1 164 ? 9.163 2.760 -13.556 1.00 67.75 164 GLY A C 1
ATOM 1248 O O . GLY A 1 164 ? 9.798 2.090 -12.749 1.00 67.75 164 GLY A O 1
ATOM 1249 N N . GLY A 1 165 ? 7.841 2.943 -13.463 1.00 80.12 165 GLY A N 1
ATOM 1250 C CA . GLY A 1 165 ? 6.957 2.270 -12.502 1.00 80.12 165 GLY A CA 1
ATOM 1251 C C . GLY A 1 165 ? 5.718 1.671 -13.176 1.00 80.12 165 GLY A C 1
ATOM 1252 O O . GLY A 1 165 ? 5.680 1.506 -14.393 1.00 80.12 165 GLY A O 1
ATOM 1253 N N . LEU A 1 166 ? 4.697 1.361 -12.384 1.00 84.31 166 LEU A N 1
ATOM 1254 C CA . LEU A 1 166 ? 3.437 0.737 -12.784 1.00 84.31 166 LEU A CA 1
ATOM 1255 C C . LEU A 1 166 ? 2.249 1.654 -12.481 1.00 84.31 166 LEU A C 1
ATOM 1257 O O . LEU A 1 166 ? 2.274 2.402 -11.507 1.00 84.31 166 LEU A O 1
ATOM 1261 N N . ALA A 1 167 ? 1.191 1.594 -13.287 1.00 86.75 167 ALA A N 1
ATOM 1262 C CA . ALA A 1 167 ? -0.033 2.366 -13.068 1.00 86.75 167 ALA A CA 1
ATOM 1263 C C . ALA A 1 167 ? -1.295 1.628 -13.553 1.00 86.75 167 ALA A C 1
ATOM 1265 O O . ALA A 1 167 ? -1.206 0.719 -14.367 1.00 86.75 167 ALA A O 1
ATOM 1266 N N . THR A 1 168 ? -2.473 2.030 -13.070 1.00 81.81 168 THR A N 1
ATOM 1267 C CA . THR A 1 168 ? -3.741 1.269 -13.156 1.00 81.81 168 THR A CA 1
ATOM 1268 C C . THR A 1 168 ? -4.673 1.606 -14.338 1.00 81.81 168 THR A C 1
ATOM 1270 O O . THR A 1 168 ? -5.843 1.229 -14.305 1.00 81.81 168 THR A O 1
ATOM 1273 N N . TYR A 1 169 ? -4.224 2.339 -15.364 1.00 66.25 169 TYR A N 1
ATOM 1274 C CA . TYR A 1 169 ? -5.069 2.810 -16.488 1.00 66.25 169 TYR A CA 1
ATOM 1275 C C . TYR A 1 169 ? -4.592 2.333 -17.849 1.00 66.25 169 TYR A C 1
ATOM 1277 O O . TYR A 1 169 ? -3.363 2.156 -18.006 1.00 66.25 169 TYR A O 1
#

Foldseek 3Di:
DDDDDDDDDDDDDDDPPPPPPDPPDPDDQQAPAEDEQPDADDQFADLVLLLVLLLVQLPDQDKDFSLRSSVSSVGDLQFFKKDKQFEPDFPVLCCVLLVADPRYGYHPRQYQPDPVDGRQKIWTFTHHPSHTRHIHMAGPVRDQEDEDRSDIGGRRQIWGHDPSHTYRD

pLDDT: mean 84.01, std 16.79, range [34.81, 98.38]

Sequence (169 aa):
MKPATIVVGILIVPLLAGCAAKPAKPAAKTCQSEIHLSQEPEPLGSSKALTTELETAGRGHQPVSLGEVTHAAGWSDDWDTMIEAAEAYNDDWMNQTAQTPAGTCWKGLPARINSDNPAPFGYYVFLKDQQVVQSVRWYTGNMPVLLRPRDRLTHETMLNAKGGGLATY